Protein AF-A0A0S4QHN7-F1 (afdb_monomer)

Secondary structure (DSSP, 8-state):
-PPPPPPHHHHHHHHHHHHHHHHHHTT-EEEEEEEETTEEEEEEEEPPTT--BTTB-SPPEEEEEEEEETT--HHHHHHHHHHHHHHT-SEEEEEEES-SHHHHHHHHHHHHHHTSSSS-EEEEEHHHHHHHHH--TTS---PPP-------

pLDDT: mean 84.12, std 17.29, range [38.88, 98.5]

Mean predicted aligned error: 8.61 Å

Radius of gyration: 17.93 Å; Cα contacts (8 Å, |Δi|>4): 217; chains: 1; bounding box: 53×48×53 Å

Solvent-accessible surface area (backbone atoms only — not comparable to full-atom values): 9030 Å² total; per-residue (Å²): 133,81,77,77,84,78,50,73,67,56,52,48,51,51,50,54,51,50,55,45,56,49,29,45,76,73,59,27,40,64,42,64,61,38,79,41,95,84,49,61,34,56,34,32,29,20,43,52,84,82,69,83,44,92,97,42,94,60,63,50,55,42,36,36,33,38,81,42,54,68,88,62,54,75,67,52,59,53,49,53,53,48,37,41,46,68,58,66,33,76,29,26,34,42,33,40,43,79,72,59,72,68,32,52,53,50,49,55,53,52,46,70,59,42,75,43,96,72,63,54,48,47,81,38,44,59,67,56,56,54,48,58,74,70,56,62,90,84,61,79,80,76,68,82,75,73,83,76,81,79,82,135

Structure (mmCIF, N/CA/C/O backbone):
data_AF-A0A0S4QHN7-F1
#
_entry.id   AF-A0A0S4QHN7-F1
#
loop_
_atom_site.group_PDB
_atom_site.id
_atom_site.type_symbol
_atom_site.label_atom_id
_atom_site.label_alt_id
_atom_site.label_comp_id
_atom_site.label_asym_id
_atom_site.label_entity_id
_atom_site.label_seq_id
_atom_site.pdbx_PDB_ins_code
_atom_site.Cartn_x
_atom_site.Cartn_y
_atom_site.Cartn_z
_atom_site.occupancy
_atom_site.B_iso_or_equiv
_atom_site.auth_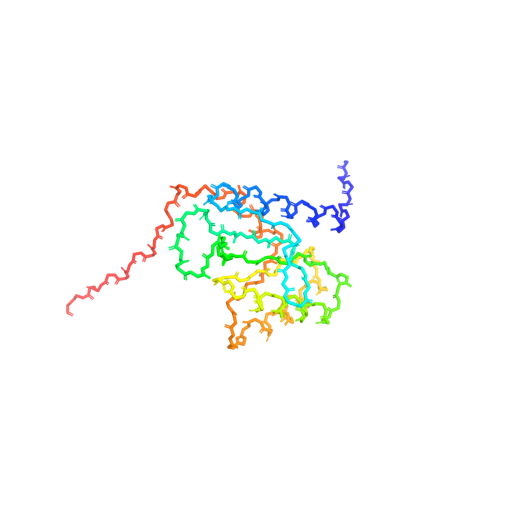seq_id
_atom_site.auth_comp_id
_atom_site.auth_asym_id
_atom_site.auth_atom_id
_atom_site.pdbx_PDB_model_num
ATOM 1 N N . MET A 1 1 ? 6.083 17.944 -28.387 1.00 38.91 1 MET A N 1
ATOM 2 C CA . MET A 1 1 ? 6.572 18.236 -27.024 1.00 38.91 1 MET A CA 1
ATOM 3 C C . MET A 1 1 ? 6.294 17.017 -26.165 1.00 38.91 1 MET A C 1
ATOM 5 O O . MET A 1 1 ? 5.158 16.810 -25.759 1.00 38.91 1 MET A O 1
ATOM 9 N N . THR A 1 2 ? 7.291 16.159 -25.986 1.00 42.94 2 THR A N 1
ATOM 10 C CA . THR A 1 2 ? 7.206 14.986 -25.107 1.00 42.94 2 THR A CA 1
ATOM 11 C C . THR A 1 2 ? 7.270 15.495 -23.668 1.00 42.94 2 THR A C 1
ATOM 13 O O . THR A 1 2 ? 8.164 16.283 -23.358 1.00 42.94 2 THR A O 1
ATOM 16 N N . ARG A 1 3 ? 6.309 15.131 -22.806 1.00 48.66 3 ARG A N 1
ATOM 17 C CA . ARG A 1 3 ? 6.439 15.404 -21.363 1.00 48.66 3 ARG A CA 1
ATOM 18 C C . ARG A 1 3 ? 7.774 14.812 -20.880 1.00 48.66 3 ARG A C 1
ATOM 20 O O . ARG A 1 3 ? 8.131 13.740 -21.372 1.00 48.66 3 ARG A O 1
ATOM 27 N N . PRO A 1 4 ? 8.504 15.479 -19.968 1.00 53.72 4 PRO A N 1
ATOM 28 C CA . PRO A 1 4 ? 9.678 14.874 -19.349 1.00 53.72 4 PRO A CA 1
ATOM 29 C C . PRO A 1 4 ? 9.290 13.518 -18.754 1.00 53.72 4 PRO A C 1
ATOM 31 O O . PRO A 1 4 ? 8.205 13.401 -18.176 1.00 53.72 4 PRO A O 1
ATOM 34 N N . GLU A 1 5 ? 10.145 12.507 -18.914 1.00 66.81 5 GLU A N 1
ATOM 35 C CA . GLU A 1 5 ? 9.974 11.245 -18.195 1.00 66.81 5 GLU A CA 1
ATOM 36 C C . GLU A 1 5 ? 9.972 11.538 -16.695 1.00 66.81 5 GLU A C 1
ATOM 38 O O . GLU A 1 5 ? 10.914 12.114 -16.153 1.00 66.81 5 GLU A O 1
ATOM 43 N N . GLU A 1 6 ? 8.881 11.174 -16.036 1.00 77.31 6 GLU A N 1
ATOM 44 C CA . GLU A 1 6 ? 8.728 11.361 -14.604 1.00 77.31 6 GLU A CA 1
ATOM 45 C C . GLU A 1 6 ? 9.670 10.423 -13.846 1.00 77.31 6 GLU A C 1
ATOM 47 O O . GLU A 1 6 ? 9.783 9.228 -14.149 1.00 77.31 6 GLU A O 1
ATOM 52 N N . THR A 1 7 ? 10.351 10.953 -12.835 1.00 84.62 7 THR A N 1
ATOM 53 C CA . THR A 1 7 ? 11.284 10.161 -12.039 1.00 84.62 7 THR A CA 1
ATOM 54 C C . THR A 1 7 ? 10.542 9.145 -11.167 1.00 84.62 7 THR A C 1
ATOM 56 O O . THR A 1 7 ? 9.397 9.334 -10.762 1.00 84.62 7 THR A O 1
ATOM 59 N N . THR A 1 8 ? 11.220 8.055 -10.798 1.00 84.31 8 THR A N 1
ATOM 60 C CA . THR A 1 8 ? 10.681 7.049 -9.866 1.00 84.31 8 THR A CA 1
ATOM 61 C C . THR A 1 8 ? 10.192 7.659 -8.547 1.00 84.31 8 THR A C 1
ATOM 63 O O . THR A 1 8 ? 9.175 7.229 -8.012 1.00 84.31 8 THR A O 1
ATOM 66 N N . SER A 1 9 ? 10.900 8.667 -8.032 1.00 85.75 9 SER A N 1
ATOM 67 C CA . SER A 1 9 ? 10.541 9.340 -6.782 1.00 85.75 9 SER A CA 1
ATOM 68 C C . SER A 1 9 ? 9.271 10.181 -6.922 1.00 85.75 9 SER A C 1
ATOM 70 O O . SER A 1 9 ? 8.434 10.177 -6.022 1.00 85.75 9 SER A O 1
ATOM 72 N N . GLU A 1 10 ? 9.095 10.868 -8.052 1.00 90.44 10 GLU A N 1
ATOM 73 C CA . GLU A 1 10 ? 7.870 11.621 -8.346 1.00 90.44 10 GLU A CA 1
ATOM 74 C C . GLU A 1 10 ? 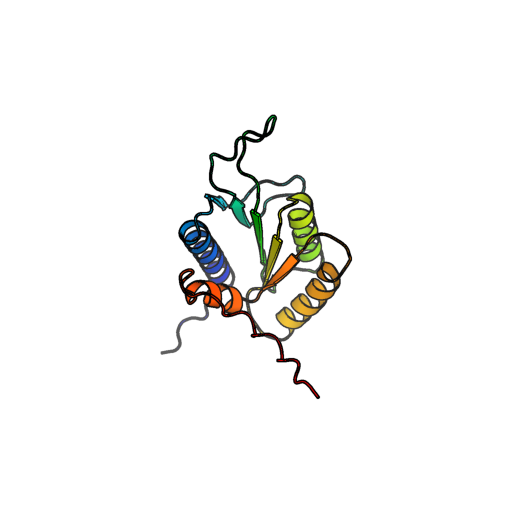6.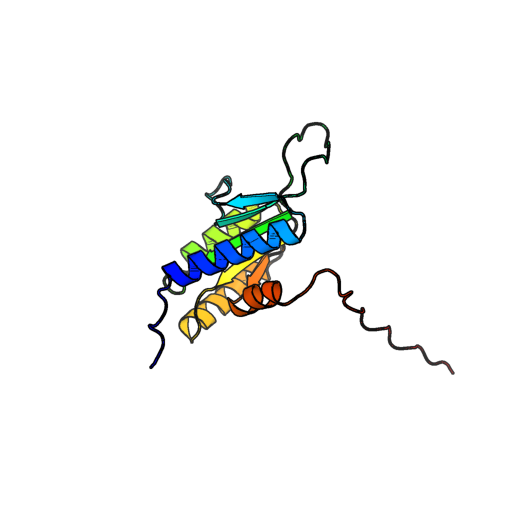666 10.686 -8.501 1.00 90.44 10 GLU A C 1
ATOM 76 O O . GLU A 1 10 ? 5.625 10.940 -7.891 1.00 90.44 10 GLU A O 1
ATOM 81 N N . ARG A 1 11 ? 6.840 9.556 -9.204 1.00 91.44 11 ARG A N 1
ATOM 82 C CA . ARG A 1 11 ? 5.817 8.502 -9.324 1.00 91.44 11 ARG A CA 1
ATOM 83 C C . ARG A 1 11 ? 5.394 7.967 -7.959 1.00 91.44 11 ARG A C 1
ATOM 85 O O . ARG A 1 11 ? 4.203 7.921 -7.665 1.00 91.44 11 ARG A O 1
ATOM 92 N N . GLY A 1 12 ? 6.361 7.621 -7.105 1.00 93.69 12 GLY A N 1
ATOM 93 C CA . GLY A 1 12 ? 6.086 7.132 -5.752 1.00 93.69 12 GLY A CA 1
ATOM 94 C C . GLY A 1 12 ? 5.323 8.152 -4.909 1.00 93.69 12 GLY A C 1
ATOM 95 O O . GLY A 1 12 ? 4.309 7.814 -4.303 1.00 93.69 12 GLY A O 1
ATOM 96 N N . ARG A 1 13 ? 5.738 9.426 -4.947 1.00 94.06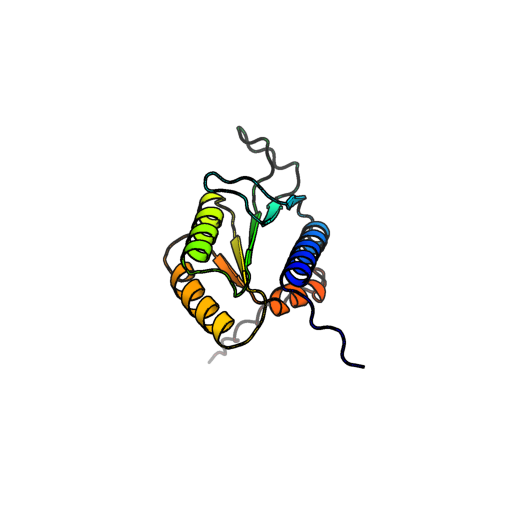 13 ARG A N 1
ATOM 97 C CA . ARG A 1 13 ? 5.032 10.504 -4.243 1.00 94.06 13 ARG A CA 1
ATOM 98 C C . ARG A 1 13 ? 3.586 10.646 -4.726 1.00 94.06 13 ARG A C 1
ATOM 100 O O . ARG A 1 13 ? 2.688 10.713 -3.891 1.00 94.06 13 ARG A O 1
ATOM 107 N N . ARG A 1 14 ? 3.350 10.646 -6.043 1.00 94.44 14 ARG A N 1
ATOM 108 C CA . ARG A 1 14 ? 1.995 10.724 -6.611 1.00 94.44 14 ARG A CA 1
ATOM 109 C C . ARG A 1 14 ? 1.125 9.549 -6.172 1.00 94.44 14 ARG A C 1
ATOM 111 O O . ARG A 1 14 ? -0.033 9.752 -5.812 1.00 94.44 14 ARG A O 1
ATOM 118 N N . VAL A 1 15 ? 1.658 8.329 -6.213 1.00 95.88 15 VAL A N 1
ATOM 119 C CA . VAL A 1 15 ? 0.921 7.130 -5.791 1.00 95.88 15 VAL A CA 1
ATOM 120 C C . VAL A 1 15 ? 0.529 7.233 -4.320 1.00 95.88 15 VAL A C 1
ATOM 122 O O . VAL A 1 15 ? -0.643 7.056 -3.999 1.00 95.88 15 VAL A O 1
ATOM 125 N N . ILE A 1 16 ? 1.466 7.602 -3.443 1.00 97.00 16 ILE A N 1
ATOM 126 C CA . ILE A 1 16 ? 1.194 7.807 -2.013 1.00 97.00 16 ILE A CA 1
ATOM 127 C C . ILE A 1 16 ? 0.107 8.871 -1.809 1.00 97.00 16 ILE A C 1
ATOM 129 O O . ILE A 1 16 ? -0.833 8.652 -1.048 1.00 97.00 16 ILE A O 1
ATOM 133 N N . GLU A 1 17 ? 0.197 10.006 -2.505 1.00 96.31 17 GLU A N 1
ATOM 134 C CA . GLU A 1 17 ? -0.809 11.074 -2.433 1.00 96.31 17 GLU A CA 1
ATOM 135 C C . GLU A 1 17 ? -2.189 10.591 -2.886 1.00 96.31 17 GLU A C 1
ATOM 137 O O . GLU A 1 17 ? -3.186 10.862 -2.218 1.00 96.31 17 GLU A O 1
ATOM 142 N N . THR A 1 18 ? -2.242 9.814 -3.968 1.00 96.06 18 THR A N 1
ATOM 143 C CA . THR A 1 18 ? -3.486 9.228 -4.480 1.00 96.06 18 THR A CA 1
ATOM 144 C C . THR A 1 18 ? -4.094 8.281 -3.448 1.00 96.06 18 THR A C 1
ATOM 146 O O . THR A 1 18 ? -5.256 8.439 -3.081 1.00 96.06 18 THR A O 1
ATOM 149 N N . LEU A 1 19 ? -3.307 7.361 -2.886 1.00 97.62 19 LEU A N 1
ATOM 150 C CA . LEU A 1 19 ? -3.768 6.461 -1.825 1.00 97.62 19 LEU A CA 1
ATOM 151 C C . LEU A 1 19 ? -4.295 7.228 -0.606 1.00 97.62 19 LEU A C 1
ATOM 153 O O . LEU A 1 19 ? -5.301 6.829 -0.020 1.00 97.62 19 LEU A O 1
ATOM 157 N N . CYS A 1 20 ? -3.663 8.346 -0.239 1.00 97.50 20 CYS A N 1
ATOM 158 C CA . CYS A 1 20 ? -4.119 9.165 0.881 1.00 97.50 20 CYS A CA 1
ATOM 159 C C . CYS A 1 20 ? -5.463 9.843 0.596 1.00 97.50 20 CYS A C 1
ATOM 161 O O . CYS A 1 20 ? -6.385 9.752 1.405 1.00 97.50 20 CYS A O 1
ATOM 163 N N . VAL A 1 21 ? -5.597 10.494 -0.562 1.00 95.75 21 VAL A N 1
ATOM 164 C CA . VAL A 1 21 ? -6.848 11.155 -0.965 1.00 95.75 21 VAL A CA 1
ATOM 165 C C . VAL A 1 21 ? -7.992 10.145 -1.036 1.00 95.75 21 VAL A C 1
ATOM 167 O O . VAL A 1 21 ? -9.096 10.421 -0.567 1.00 95.75 21 VAL A O 1
ATOM 170 N N . HIS A 1 22 ? -7.730 8.957 -1.580 1.00 94.81 22 HIS A N 1
ATOM 171 C CA . HIS A 1 22 ? -8.741 7.914 -1.713 1.00 94.81 22 HIS A CA 1
ATOM 172 C C . HIS A 1 22 ? -9.150 7.293 -0.384 1.00 94.81 22 HIS A C 1
ATOM 174 O O . HIS A 1 22 ? -10.347 7.126 -0.161 1.00 94.81 22 HIS A O 1
ATOM 180 N N . GLY A 1 23 ? -8.200 7.023 0.515 1.00 95.19 23 GLY A N 1
ATOM 181 C CA . GLY A 1 23 ? -8.517 6.531 1.856 1.00 95.19 23 GLY A CA 1
ATOM 182 C C . GLY A 1 23 ? -9.489 7.462 2.581 1.00 95.19 23 GLY A C 1
ATOM 183 O O . GLY A 1 23 ? -10.539 7.015 3.040 1.00 95.19 23 GLY A O 1
ATOM 184 N N . VAL A 1 24 ? -9.210 8.771 2.566 1.00 94.88 24 VAL A N 1
ATOM 185 C CA . VAL A 1 24 ? -10.093 9.783 3.172 1.00 94.88 24 VAL A CA 1
ATOM 186 C C . VAL A 1 24 ? -11.466 9.820 2.495 1.00 94.88 24 VAL A C 1
ATOM 188 O O . VAL A 1 24 ? -12.485 9.840 3.181 1.00 94.88 24 VAL A O 1
ATOM 191 N N . ARG A 1 25 ? -11.529 9.789 1.155 1.00 92.38 25 ARG A N 1
ATOM 192 C CA . ARG A 1 25 ? -12.807 9.776 0.409 1.00 92.38 25 ARG A CA 1
ATOM 193 C C . ARG A 1 25 ? -13.675 8.558 0.729 1.00 92.38 25 ARG A C 1
ATOM 195 O O . ARG A 1 25 ? -14.895 8.658 0.662 1.00 92.38 25 ARG A O 1
ATOM 202 N N . LEU A 1 26 ? -13.054 7.430 1.062 1.00 91.44 26 LEU A N 1
ATOM 203 C CA . LEU A 1 26 ? -13.733 6.198 1.466 1.00 91.44 26 LEU A CA 1
ATOM 204 C C . LEU A 1 26 ? -14.092 6.170 2.962 1.00 91.44 26 LEU A C 1
ATOM 206 O O . LEU A 1 26 ? -14.663 5.189 3.430 1.00 91.44 26 LEU A O 1
ATOM 210 N N . GLY A 1 27 ? -13.786 7.236 3.708 1.00 92.25 27 GLY A N 1
ATOM 211 C CA . GLY A 1 27 ? -14.093 7.358 5.132 1.00 92.25 27 GLY A CA 1
ATOM 212 C C . GLY A 1 27 ? -13.053 6.731 6.060 1.00 92.25 27 GLY A C 1
ATOM 213 O O . GLY A 1 27 ? -13.304 6.645 7.257 1.00 92.25 27 GLY A O 1
ATOM 214 N N . PHE A 1 28 ? -11.895 6.303 5.551 1.00 94.56 28 PHE A N 1
ATOM 215 C CA . PHE A 1 28 ? -10.797 5.847 6.400 1.00 94.56 28 PHE A CA 1
ATOM 216 C C . PHE A 1 28 ? -10.026 7.027 6.991 1.00 94.56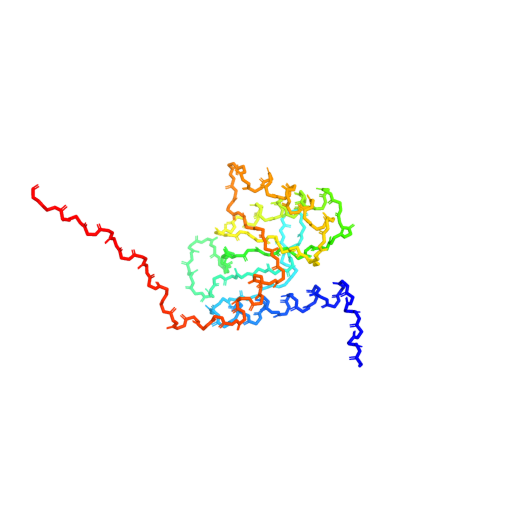 28 PHE A C 1
ATOM 218 O O . PHE A 1 28 ? -9.852 8.073 6.361 1.00 94.56 28 PHE A O 1
ATOM 225 N N . GLU A 1 29 ? -9.467 6.809 8.175 1.00 95.12 29 GLU A N 1
ATOM 226 C CA . GLU A 1 29 ? -8.338 7.604 8.638 1.00 95.12 29 GLU A CA 1
ATOM 227 C C . GLU A 1 29 ? -7.076 7.151 7.907 1.00 95.12 29 GLU A C 1
ATOM 229 O O . GLU A 1 29 ? -6.870 5.961 7.682 1.00 95.12 29 GLU A O 1
ATOM 234 N N . VAL A 1 30 ? -6.219 8.087 7.510 1.00 97.12 30 VAL A N 1
ATOM 235 C CA . VAL A 1 30 ? -5.019 7.766 6.732 1.00 97.12 30 VAL A CA 1
ATOM 236 C C . VAL A 1 30 ? -3.777 8.134 7.522 1.00 97.12 30 VAL A C 1
ATOM 238 O O . VAL A 1 30 ? -3.608 9.283 7.927 1.00 97.12 30 VAL A O 1
ATOM 241 N N . ALA A 1 31 ? -2.877 7.168 7.677 1.00 97.25 31 ALA A N 1
ATOM 242 C CA . ALA A 1 31 ? -1.559 7.367 8.256 1.00 97.25 31 ALA A CA 1
ATOM 243 C C . ALA A 1 31 ? -0.466 7.093 7.218 1.00 97.25 31 ALA A C 1
ATOM 245 O O . ALA A 1 31 ? -0.567 6.158 6.426 1.00 97.25 31 ALA A O 1
ATOM 246 N N . ARG A 1 32 ? 0.591 7.906 7.239 1.00 97.81 32 ARG A N 1
ATOM 247 C CA . ARG A 1 32 ? 1.799 7.728 6.422 1.00 97.81 32 ARG A CA 1
ATOM 248 C C . ARG A 1 32 ? 2.964 7.327 7.306 1.00 97.81 32 ARG A C 1
ATOM 250 O O . ARG A 1 32 ? 2.985 7.709 8.475 1.00 97.81 32 ARG A O 1
ATOM 257 N N . GLU A 1 33 ? 3.928 6.608 6.736 1.00 96.75 33 GLU A N 1
ATOM 258 C CA . GLU A 1 33 ? 5.090 6.091 7.473 1.00 96.75 33 GLU A CA 1
ATOM 259 C C . GLU A 1 33 ? 4.676 5.358 8.764 1.00 96.75 33 GLU A C 1
ATOM 261 O O . GLU A 1 33 ? 5.265 5.540 9.835 1.00 96.75 33 GLU A O 1
ATOM 266 N N . TYR A 1 34 ? 3.607 4.563 8.674 1.00 96.31 34 TYR A N 1
ATOM 267 C CA . TYR A 1 34 ? 2.972 3.951 9.833 1.00 96.31 34 TYR A CA 1
ATOM 268 C C . TYR A 1 34 ? 3.911 2.911 10.457 1.00 96.31 34 TYR A C 1
ATOM 270 O O . TYR A 1 34 ? 4.360 2.004 9.751 1.00 96.31 34 TYR A O 1
ATOM 278 N N . PRO A 1 35 ? 4.220 3.007 11.761 1.00 94.81 35 PRO A N 1
ATOM 279 C CA . PRO A 1 35 ? 5.186 2.120 12.388 1.00 94.81 35 PRO A CA 1
ATOM 280 C C . PRO A 1 35 ? 4.630 0.701 12.543 1.00 94.81 35 PRO A C 1
ATOM 282 O O . PRO A 1 35 ? 3.527 0.498 13.048 1.00 94.81 35 PRO A O 1
ATOM 285 N N . VAL A 1 36 ? 5.447 -0.284 12.182 1.00 93.44 36 VAL A N 1
ATOM 286 C CA . VAL A 1 36 ? 5.238 -1.711 12.463 1.00 93.44 36 VAL A CA 1
ATOM 287 C C . VAL A 1 36 ? 6.490 -2.276 13.130 1.00 93.44 36 VAL A C 1
ATOM 289 O O . VAL A 1 36 ? 7.540 -1.634 13.138 1.00 93.44 36 VAL A O 1
ATOM 292 N N . GLN A 1 37 ? 6.410 -3.472 13.713 1.00 86.00 37 GLN A N 1
ATOM 293 C CA . GLN A 1 37 ? 7.542 -4.050 14.445 1.00 86.00 37 GLN A CA 1
ATOM 294 C C . GLN A 1 37 ? 8.808 -4.180 13.573 1.00 86.00 37 GLN A C 1
ATOM 296 O O . GLN A 1 37 ? 9.911 -3.927 14.057 1.00 86.00 37 GLN A O 1
ATOM 301 N N . GLY A 1 38 ? 8.646 -4.528 12.291 1.00 80.69 38 GLY A N 1
ATOM 302 C CA . GLY A 1 38 ? 9.737 -4.669 11.322 1.00 80.69 38 GLY A CA 1
ATOM 303 C C . GLY A 1 38 ? 10.211 -3.380 10.635 1.00 80.69 38 GLY A C 1
ATOM 304 O O . GLY A 1 38 ? 11.247 -3.407 9.967 1.00 80.69 38 GLY A O 1
ATOM 305 N N . GLY A 1 39 ? 9.511 -2.248 10.790 1.00 91.44 39 GLY A N 1
ATOM 306 C CA . GLY A 1 39 ? 9.808 -1.039 10.019 1.00 91.44 39 GLY A CA 1
ATOM 307 C C . GLY A 1 39 ? 8.675 -0.016 9.978 1.00 91.44 39 GLY A C 1
ATOM 308 O O . GLY A 1 39 ? 8.063 0.310 10.995 1.00 91.44 39 GLY A O 1
ATOM 309 N N . ARG A 1 40 ? 8.427 0.544 8.794 1.00 95.38 40 ARG A N 1
ATOM 310 C CA . ARG A 1 40 ? 7.329 1.479 8.537 1.00 95.38 40 ARG A CA 1
ATOM 311 C C . ARG A 1 40 ? 6.690 1.136 7.204 1.00 95.38 40 ARG A C 1
ATOM 313 O O . ARG A 1 40 ? 7.424 0.815 6.281 1.00 95.38 40 ARG A O 1
ATOM 320 N N . LEU A 1 41 ? 5.370 1.250 7.138 1.00 97.00 41 LEU A N 1
ATOM 321 C CA . LEU A 1 41 ? 4.603 1.153 5.900 1.00 97.00 41 LEU A CA 1
ATOM 322 C C . LEU A 1 41 ? 4.402 2.542 5.303 1.00 97.00 41 LEU A C 1
ATOM 324 O O . LEU A 1 41 ? 4.135 3.495 6.044 1.00 97.00 41 LEU A O 1
ATOM 328 N N . ASP A 1 42 ? 4.453 2.656 3.981 1.00 97.50 42 ASP A N 1
ATOM 329 C CA . ASP A 1 42 ? 4.257 3.937 3.299 1.00 97.50 42 ASP A CA 1
ATOM 330 C C . ASP A 1 42 ? 2.904 4.584 3.625 1.00 97.50 42 ASP A C 1
ATOM 332 O O . ASP A 1 42 ? 2.846 5.776 3.957 1.00 97.50 42 ASP A O 1
ATOM 336 N N . VAL A 1 43 ? 1.818 3.803 3.552 1.00 98.50 43 VAL A N 1
ATOM 337 C CA . VAL A 1 43 ? 0.448 4.254 3.842 1.00 98.50 43 VAL A CA 1
ATOM 338 C C . VAL A 1 43 ? -0.340 3.157 4.556 1.00 98.50 43 VAL A C 1
ATOM 340 O O . VAL A 1 43 ? -0.265 1.985 4.198 1.00 98.50 43 VAL A O 1
ATOM 343 N N . VAL A 1 44 ? -1.159 3.542 5.533 1.00 98.44 44 VAL A N 1
ATOM 344 C CA . VAL A 1 44 ? -2.159 2.676 6.166 1.00 98.44 44 VAL A CA 1
ATOM 345 C C . VAL A 1 44 ? -3.505 3.390 6.191 1.00 98.44 44 VAL A C 1
ATOM 347 O O . VAL A 1 44 ? -3.601 4.546 6.604 1.00 98.44 44 VAL A O 1
ATOM 350 N N . TRP A 1 45 ? -4.549 2.688 5.758 1.00 97.81 45 TRP A N 1
ATOM 351 C CA . TRP A 1 45 ? -5.941 3.070 5.967 1.00 97.81 45 TRP A CA 1
ATOM 352 C C . TRP A 1 45 ? -6.438 2.426 7.258 1.00 97.81 45 TRP A C 1
ATOM 354 O O . TRP A 1 45 ? -6.438 1.202 7.403 1.00 97.81 45 TRP A O 1
ATOM 364 N N . LEU A 1 46 ? -6.842 3.265 8.197 1.00 95.38 46 LEU A N 1
ATOM 365 C CA . LEU A 1 46 ? -7.316 2.923 9.525 1.00 95.38 46 LEU A CA 1
ATOM 366 C C . LEU A 1 46 ? -8.841 3.058 9.570 1.00 95.38 46 LEU A C 1
ATOM 368 O O . LEU A 1 46 ? -9.422 3.949 8.944 1.00 95.38 46 LEU A O 1
ATOM 372 N N . THR A 1 47 ? -9.501 2.190 10.331 1.00 92.31 47 THR A N 1
ATOM 373 C CA . THR A 1 47 ? -10.928 2.340 10.634 1.00 92.31 47 THR A CA 1
ATOM 374 C C . THR A 1 47 ? -11.189 3.707 11.277 1.00 92.31 47 THR A C 1
ATOM 376 O O . THR A 1 47 ? -10.365 4.125 12.090 1.00 92.31 47 THR A O 1
ATOM 379 N N . PRO A 1 48 ? -12.322 4.373 11.004 1.00 84.94 48 PRO A N 1
ATOM 380 C CA . PRO A 1 48 ? -12.659 5.614 11.693 1.00 84.94 48 PRO A CA 1
ATOM 381 C C . PRO A 1 48 ? -12.626 5.456 13.222 1.00 84.94 48 PRO A C 1
ATOM 383 O O . PRO A 1 48 ? -13.039 4.419 13.758 1.00 84.94 48 PRO A O 1
ATOM 386 N N . GLN A 1 49 ? -12.172 6.492 13.929 1.00 71.44 49 GLN A N 1
ATOM 387 C CA . GLN A 1 49 ? -12.282 6.609 15.382 1.00 71.44 49 GLN A CA 1
ATOM 388 C C . GLN A 1 49 ? -13.735 6.413 15.845 1.00 71.44 49 GLN A C 1
ATOM 390 O O . GLN A 1 49 ? -14.681 6.888 15.218 1.00 71.44 49 GLN A O 1
ATOM 395 N N . GLY A 1 50 ? -13.913 5.717 16.973 1.00 64.44 50 GLY A N 1
ATOM 396 C CA . GLY A 1 50 ? -15.227 5.479 17.590 1.00 64.44 50 GLY A CA 1
ATOM 397 C C . GLY A 1 50 ? -15.620 4.007 17.732 1.00 64.44 50 GLY A C 1
ATOM 398 O O . GLY A 1 50 ? -16.570 3.698 18.449 1.00 64.44 50 GLY A O 1
ATOM 399 N N . LEU A 1 51 ? -14.861 3.083 17.134 1.00 62.66 51 LEU A N 1
ATOM 400 C CA . LEU A 1 51 ? -14.910 1.662 17.487 1.00 62.66 51 LEU A CA 1
ATOM 401 C C . LEU A 1 51 ? -14.255 1.463 18.861 1.00 62.66 51 LEU A C 1
ATOM 403 O O . LEU A 1 51 ? -13.057 1.222 18.970 1.00 62.66 51 LEU A O 1
ATOM 407 N N . ALA A 1 52 ? -15.045 1.605 19.924 1.00 67.38 52 ALA A N 1
ATOM 408 C CA . ALA A 1 52 ? -14.596 1.340 21.285 1.00 67.38 52 ALA A CA 1
ATOM 409 C C . ALA A 1 52 ? -14.457 -0.175 21.498 1.00 67.38 52 ALA A C 1
ATOM 411 O O . ALA A 1 52 ? -15.420 -0.862 21.839 1.00 67.38 52 ALA A O 1
ATOM 412 N N . ILE A 1 53 ? -13.252 -0.699 21.280 1.00 77.06 53 ILE A N 1
ATOM 413 C CA . ILE A 1 53 ? -12.909 -2.078 21.622 1.00 77.06 53 ILE A CA 1
ATOM 414 C C . ILE A 1 53 ? -12.295 -2.064 23.028 1.00 77.06 53 ILE A C 1
ATOM 416 O O . ILE A 1 53 ? -11.289 -1.385 23.243 1.00 77.06 53 ILE A O 1
ATOM 420 N N . PRO A 1 54 ? -12.860 -2.792 24.010 1.00 84.69 54 PRO A N 1
ATOM 421 C CA . PRO A 1 54 ? -12.270 -2.874 25.341 1.00 84.69 54 PRO A CA 1
ATOM 422 C C . PRO A 1 54 ? -10.804 -3.324 25.283 1.00 84.69 54 PRO A C 1
ATOM 424 O O . PRO A 1 54 ? -10.494 -4.381 24.737 1.00 84.69 54 PRO A O 1
ATOM 427 N N . GLY A 1 55 ? -9.901 -2.515 25.842 1.00 83.81 55 GLY A N 1
ATOM 428 C CA . GLY A 1 55 ? -8.457 -2.777 25.821 1.00 83.81 55 GLY A CA 1
ATOM 429 C C . GLY A 1 55 ? -7.742 -2.385 24.521 1.00 83.81 55 GLY A C 1
ATOM 430 O O . GLY A 1 55 ? -6.539 -2.617 24.412 1.00 83.81 55 GLY A O 1
ATOM 431 N N . PHE A 1 56 ? -8.438 -1.777 23.555 1.00 78.00 56 PHE A N 1
ATOM 432 C CA . PHE A 1 56 ? -7.845 -1.293 22.311 1.00 78.00 56 PHE A CA 1
ATOM 433 C C . PHE A 1 56 ? -8.431 0.066 21.907 1.00 78.00 56 PHE A C 1
ATOM 435 O O . PHE A 1 56 ? -9.473 0.169 21.269 1.00 78.00 56 PHE A O 1
ATOM 442 N N . GLU A 1 57 ? -7.732 1.129 22.297 1.00 76.62 57 GLU A N 1
ATOM 443 C CA . GLU A 1 57 ? -8.192 2.522 22.162 1.00 76.62 57 GLU A CA 1
ATOM 444 C C . GLU A 1 57 ? -7.702 3.206 20.876 1.00 76.62 57 GLU A C 1
ATOM 446 O O . GLU A 1 57 ? -7.846 4.415 20.706 1.00 76.62 57 GLU A O 1
ATOM 451 N N . ARG A 1 58 ? -7.072 2.449 19.973 1.00 80.62 58 ARG A N 1
ATOM 452 C CA . ARG A 1 58 ? -6.503 2.969 18.726 1.00 80.62 58 ARG A CA 1
ATOM 453 C C . ARG A 1 58 ? -7.359 2.543 17.531 1.00 80.62 58 ARG A C 1
ATOM 455 O O . ARG A 1 58 ? -7.956 1.470 17.576 1.00 80.62 58 ARG A O 1
ATOM 462 N N . PRO A 1 59 ? -7.386 3.330 16.445 1.00 88.12 59 PRO A N 1
ATOM 463 C CA . PRO A 1 59 ? -7.924 2.879 15.166 1.00 88.12 59 PRO A CA 1
ATOM 464 C C . PRO A 1 59 ? -7.280 1.561 14.715 1.00 88.12 59 PRO A C 1
ATOM 466 O O . PRO A 1 59 ? -6.063 1.393 14.823 1.00 88.12 59 PRO A O 1
ATOM 469 N N . LEU A 1 60 ? -8.085 0.627 14.205 1.00 91.25 60 LEU A N 1
ATOM 470 C CA . LEU A 1 60 ? -7.581 -0.631 13.660 1.00 91.25 60 LEU A CA 1
ATOM 471 C C . LEU A 1 60 ? -7.084 -0.428 12.223 1.00 91.25 60 LEU A C 1
ATOM 473 O O . LEU A 1 60 ? -7.757 0.239 11.436 1.00 91.25 60 LEU A O 1
ATOM 477 N N . PRO A 1 61 ? -5.955 -1.037 11.829 1.00 94.38 61 PRO A N 1
ATOM 478 C CA . PRO A 1 61 ? -5.545 -1.051 10.434 1.00 94.38 61 PRO A CA 1
ATOM 479 C C . PRO A 1 61 ? -6.495 -1.902 9.587 1.00 94.38 61 PRO A C 1
ATOM 481 O O . PRO A 1 61 ? -6.681 -3.095 9.826 1.00 94.38 61 PRO A O 1
ATOM 484 N N . ALA A 1 62 ? -7.084 -1.284 8.566 1.00 95.88 62 ALA A N 1
ATOM 485 C CA . ALA A 1 62 ? -7.937 -1.952 7.591 1.00 95.88 62 ALA A CA 1
ATOM 486 C C . ALA A 1 62 ? -7.130 -2.396 6.366 1.00 95.88 62 ALA A C 1
ATOM 488 O O . ALA A 1 62 ? -7.222 -3.560 5.965 1.00 95.88 62 ALA A O 1
ATOM 489 N N . VAL A 1 63 ? -6.318 -1.489 5.806 1.00 98.31 63 VAL A N 1
ATOM 490 C CA . VAL A 1 63 ? -5.478 -1.754 4.628 1.00 98.31 63 VAL A CA 1
ATOM 491 C C . VAL A 1 63 ? -4.080 -1.167 4.812 1.00 98.31 63 VAL A C 1
ATOM 493 O O . VAL A 1 63 ? -3.955 0.002 5.168 1.00 98.31 63 VAL A O 1
ATOM 496 N N . GLY A 1 64 ? -3.033 -1.952 4.560 1.00 98.25 64 GLY A N 1
ATOM 497 C CA . GLY A 1 64 ? -1.643 -1.477 4.511 1.00 98.25 64 GLY A CA 1
ATOM 498 C C . GLY A 1 64 ? -1.102 -1.438 3.084 1.00 98.25 64 GLY A C 1
ATOM 499 O O . GLY A 1 64 ? -1.405 -2.332 2.295 1.00 98.25 64 GLY A O 1
ATOM 500 N N . PHE A 1 65 ? -0.285 -0.436 2.762 1.00 98.50 65 PHE A N 1
ATOM 501 C CA . PHE A 1 65 ? 0.314 -0.247 1.441 1.00 98.50 65 PHE A CA 1
ATOM 502 C C . PHE A 1 65 ? 1.826 -0.039 1.538 1.00 98.50 65 PHE A C 1
ATOM 504 O O . PHE A 1 65 ? 2.283 0.764 2.351 1.00 98.50 65 PHE A O 1
ATOM 511 N N . GLU A 1 66 ? 2.563 -0.697 0.645 1.00 97.56 66 GLU A N 1
ATOM 512 C CA . GLU A 1 66 ? 3.983 -0.439 0.366 1.00 97.56 66 GLU A CA 1
ATOM 513 C C . GLU A 1 66 ? 4.141 -0.083 -1.116 1.00 97.56 66 GLU A C 1
ATOM 515 O O . GLU A 1 66 ? 3.591 -0.767 -1.986 1.00 97.56 66 GLU A O 1
ATOM 520 N N . VAL A 1 67 ? 4.860 0.997 -1.418 1.00 95.62 67 VAL A N 1
ATOM 521 C CA . VAL A 1 67 ? 5.046 1.531 -2.770 1.00 95.62 67 VAL A CA 1
ATOM 522 C C . VAL A 1 67 ? 6.488 1.314 -3.211 1.00 95.62 67 VAL A C 1
ATOM 524 O O . VAL A 1 67 ? 7.418 2.030 -2.845 1.00 95.62 67 VAL A O 1
ATOM 527 N N . GLU A 1 68 ? 6.670 0.339 -4.091 1.00 91.19 68 GLU A N 1
ATOM 528 C CA . GLU A 1 68 ? 7.979 -0.179 -4.445 1.00 91.19 68 GLU A CA 1
ATOM 529 C C . GLU A 1 68 ? 8.389 0.138 -5.876 1.00 91.19 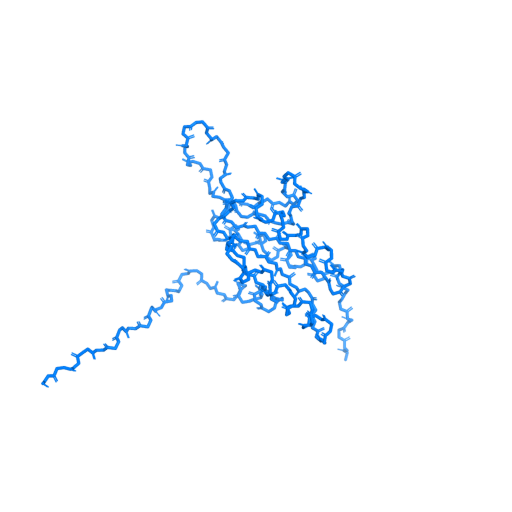68 GLU A C 1
ATOM 531 O O . GLU A 1 68 ? 7.611 0.073 -6.826 1.00 91.19 68 GLU A O 1
ATOM 536 N N . SER A 1 69 ? 9.675 0.442 -6.048 1.00 80.62 69 SER A N 1
ATOM 537 C CA . SER A 1 69 ? 10.243 0.745 -7.360 1.00 80.62 69 SER A CA 1
ATOM 538 C C . SER A 1 69 ? 11.060 -0.403 -7.935 1.00 80.62 69 SER A C 1
ATOM 540 O O . SER A 1 69 ? 11.689 -1.180 -7.221 1.00 80.62 69 SER A O 1
ATOM 542 N N . SER A 1 70 ? 11.161 -0.448 -9.264 1.00 64.56 70 SER A N 1
ATOM 543 C CA . SER A 1 70 ? 11.922 -1.457 -10.017 1.00 64.56 70 SER A CA 1
ATOM 544 C C . SER A 1 70 ? 13.422 -1.553 -9.690 1.00 64.56 70 SER A C 1
ATOM 546 O O . SER A 1 70 ? 14.088 -2.495 -10.121 1.00 64.56 70 SER A O 1
ATOM 548 N N . ARG A 1 71 ? 13.980 -0.602 -8.926 1.00 63.38 71 ARG A N 1
ATOM 549 C CA . ARG A 1 71 ? 15.379 -0.624 -8.460 1.00 63.38 71 ARG A CA 1
ATOM 550 C C . ARG A 1 71 ? 15.586 -1.506 -7.226 1.00 63.38 71 ARG A C 1
ATOM 552 O O . ARG A 1 71 ? 16.725 -1.722 -6.812 1.00 63.38 71 ARG A O 1
ATOM 559 N N . ARG A 1 72 ? 14.508 -2.005 -6.623 1.00 66.25 72 ARG A N 1
ATOM 560 C CA . ARG A 1 72 ? 14.549 -2.762 -5.375 1.00 66.25 72 ARG A CA 1
ATOM 561 C C . ARG A 1 72 ? 14.746 -4.254 -5.617 1.00 66.25 72 ARG A C 1
ATOM 563 O O . ARG A 1 72 ? 14.195 -4.869 -6.523 1.00 66.25 72 ARG A O 1
ATOM 570 N N . THR A 1 73 ? 15.609 -4.841 -4.795 1.00 75.56 73 THR A N 1
ATOM 571 C CA . THR A 1 73 ? 15.937 -6.273 -4.828 1.00 75.56 73 THR A CA 1
ATOM 572 C C . THR A 1 73 ? 14.849 -7.130 -4.175 1.00 75.56 73 THR A C 1
ATOM 574 O O . THR A 1 73 ? 14.088 -6.649 -3.341 1.00 75.56 73 THR A O 1
ATOM 577 N N . ARG A 1 74 ? 14.864 -8.447 -4.441 1.00 85.56 74 ARG A N 1
ATOM 578 C CA . ARG A 1 74 ? 14.011 -9.453 -3.768 1.00 85.56 74 ARG A CA 1
ATOM 579 C C . ARG A 1 74 ? 14.027 -9.373 -2.234 1.00 85.56 74 ARG A C 1
ATOM 581 O O . ARG A 1 74 ? 13.092 -9.844 -1.600 1.00 85.56 74 ARG A O 1
ATOM 588 N N . LYS A 1 75 ? 15.100 -8.839 -1.636 1.00 86.62 75 LYS A N 1
ATOM 589 C CA . LYS A 1 75 ? 15.206 -8.639 -0.184 1.00 86.62 75 LYS A CA 1
ATOM 590 C C . LYS A 1 75 ? 14.196 -7.603 0.311 1.00 86.62 75 LYS A C 1
ATOM 592 O O . LYS A 1 75 ? 13.615 -7.826 1.362 1.00 86.62 75 LYS A O 1
ATOM 597 N N . HIS A 1 76 ? 14.003 -6.519 -0.437 1.00 89.81 76 HIS A N 1
ATOM 598 C CA . HIS A 1 76 ? 13.075 -5.454 -0.062 1.00 89.81 76 HIS A CA 1
ATOM 599 C C . HIS A 1 76 ? 11.638 -5.958 -0.112 1.00 89.81 76 HIS A C 1
ATOM 601 O O . HIS A 1 76 ? 11.015 -6.005 0.930 1.00 89.81 76 HIS A O 1
ATOM 607 N N . ILE A 1 77 ? 11.230 -6.568 -1.231 1.00 92.81 77 ILE A N 1
ATOM 608 C CA . ILE A 1 77 ? 9.897 -7.180 -1.375 1.00 92.81 77 ILE A CA 1
ATOM 609 C C . ILE A 1 77 ? 9.564 -8.164 -0.243 1.00 92.81 77 ILE A C 1
ATOM 611 O O . ILE A 1 77 ? 8.433 -8.230 0.228 1.00 92.81 77 ILE A O 1
ATOM 615 N N . LYS A 1 78 ? 10.541 -8.963 0.206 1.00 93.31 78 LYS A N 1
ATOM 616 C CA . LYS A 1 78 ? 10.340 -9.847 1.364 1.00 93.31 78 LYS A CA 1
ATOM 617 C C . LYS A 1 78 ? 10.155 -9.068 2.669 1.00 93.31 78 LYS A C 1
ATOM 619 O O . LYS A 1 78 ? 9.393 -9.521 3.510 1.00 93.31 78 LYS A O 1
ATOM 624 N N . GLY A 1 79 ? 10.872 -7.962 2.852 1.00 94.00 79 GLY A N 1
ATOM 625 C CA . GLY A 1 79 ? 10.686 -7.049 3.979 1.00 94.00 79 GLY A CA 1
ATOM 626 C C . GLY A 1 79 ? 9.294 -6.425 3.970 1.00 94.00 79 GLY A C 1
ATOM 627 O O . GLY A 1 79 ? 8.600 -6.521 4.971 1.00 94.00 79 GLY A O 1
ATOM 628 N N . ASP A 1 80 ? 8.852 -5.917 2.823 1.00 94.44 80 ASP A N 1
ATOM 629 C CA . ASP A 1 80 ? 7.532 -5.297 2.643 1.00 94.44 80 ASP A CA 1
ATOM 630 C C . ASP A 1 80 ? 6.413 -6.303 2.942 1.00 94.44 80 ASP A C 1
ATOM 632 O O . ASP A 1 80 ? 5.470 -6.023 3.678 1.00 94.44 80 ASP A O 1
ATOM 636 N N . TYR A 1 81 ? 6.566 -7.539 2.453 1.00 95.06 81 TYR A N 1
ATOM 637 C CA . TYR A 1 81 ? 5.670 -8.643 2.793 1.00 95.06 81 TYR A CA 1
ATOM 638 C C . TYR A 1 81 ? 5.599 -8.891 4.309 1.00 95.06 81 TYR A C 1
ATOM 640 O O . TYR A 1 81 ? 4.509 -9.080 4.844 1.00 95.06 81 TYR A O 1
ATOM 648 N N . LEU A 1 82 ? 6.742 -8.907 5.004 1.00 95.25 82 LEU A N 1
ATOM 649 C CA . LEU A 1 82 ? 6.782 -9.116 6.455 1.00 95.25 82 LEU A CA 1
ATOM 650 C C . LEU A 1 82 ? 6.168 -7.932 7.212 1.00 95.25 82 LEU A C 1
ATOM 652 O O . LEU A 1 82 ? 5.385 -8.161 8.123 1.00 95.25 82 LEU A O 1
ATOM 656 N N . ASN A 1 83 ? 6.434 -6.693 6.793 1.00 95.50 83 ASN A N 1
ATOM 657 C CA . ASN A 1 83 ? 5.815 -5.498 7.371 1.00 95.50 83 ASN A CA 1
ATOM 658 C C . ASN A 1 83 ? 4.283 -5.543 7.251 1.00 95.50 83 ASN A C 1
ATOM 660 O O . ASN A 1 83 ? 3.571 -5.249 8.211 1.00 95.50 83 ASN A O 1
ATOM 664 N N . LEU A 1 84 ? 3.769 -5.938 6.081 1.00 96.25 84 LEU A N 1
ATOM 665 C CA . LEU A 1 84 ? 2.332 -6.091 5.839 1.00 96.25 84 LEU A CA 1
ATOM 666 C C . LEU A 1 84 ? 1.729 -7.258 6.633 1.00 96.25 84 LEU A C 1
ATOM 668 O O . LEU A 1 84 ? 0.593 -7.155 7.095 1.00 96.25 84 LEU A O 1
ATOM 672 N N . ALA A 1 85 ? 2.475 -8.351 6.816 1.00 94.44 85 ALA A N 1
ATOM 673 C CA . ALA A 1 85 ? 2.064 -9.457 7.676 1.00 94.44 85 ALA A CA 1
ATOM 674 C C . ALA A 1 85 ? 1.973 -9.019 9.148 1.00 94.44 85 ALA A C 1
ATOM 676 O O . ALA A 1 85 ? 0.966 -9.285 9.802 1.00 94.44 85 ALA A O 1
ATOM 677 N N . ASP A 1 86 ? 2.983 -8.297 9.638 1.00 94.44 86 ASP A N 1
ATOM 678 C CA . ASP A 1 86 ? 3.062 -7.794 11.012 1.00 94.44 86 ASP A CA 1
ATOM 679 C C . ASP A 1 86 ? 1.951 -6.784 11.321 1.00 94.44 86 ASP A C 1
ATOM 681 O O . ASP A 1 86 ? 1.423 -6.773 12.434 1.00 94.44 86 ASP A O 1
ATOM 685 N N . LEU A 1 87 ? 1.539 -5.972 10.336 1.00 94.88 87 LEU A N 1
ATOM 686 C CA . LEU A 1 87 ? 0.410 -5.047 10.488 1.00 94.88 87 LEU A CA 1
ATOM 687 C C . LEU A 1 87 ? -0.882 -5.770 10.897 1.00 94.88 87 LEU A C 1
ATOM 689 O O . LEU A 1 87 ? -1.717 -5.178 11.579 1.00 94.88 87 LEU A O 1
ATOM 693 N N . SER A 1 88 ? -1.053 -7.033 10.484 1.00 91.50 88 SER A N 1
ATOM 694 C CA . SER A 1 88 ? -2.252 -7.840 10.754 1.00 91.50 88 SER A CA 1
ATOM 695 C C . SER A 1 88 ? -3.560 -7.159 10.316 1.00 91.50 88 SER A C 1
ATOM 697 O O . SER A 1 88 ? -4.603 -7.314 10.951 1.00 91.50 88 SER A O 1
ATOM 699 N N . ALA A 1 89 ? -3.505 -6.389 9.225 1.00 94.56 89 ALA A N 1
ATOM 700 C CA . ALA A 1 89 ? -4.679 -5.756 8.634 1.00 94.56 89 ALA A CA 1
ATOM 701 C C . ALA A 1 89 ? -5.558 -6.768 7.885 1.00 94.56 89 ALA A C 1
ATOM 703 O O . ALA A 1 89 ? -5.144 -7.887 7.575 1.00 94.56 89 ALA A O 1
ATOM 704 N N . SER A 1 90 ? -6.769 -6.343 7.519 1.00 94.88 90 SER A N 1
ATOM 705 C CA . SER A 1 90 ? -7.661 -7.161 6.683 1.00 94.88 90 SER A CA 1
ATOM 706 C C . SER A 1 90 ? -7.108 -7.379 5.268 1.00 94.88 90 SER A C 1
ATOM 708 O O . SER A 1 90 ? -7.416 -8.394 4.637 1.00 94.88 90 SER A O 1
ATOM 710 N N . LEU A 1 91 ? -6.303 -6.433 4.771 1.00 97.75 91 LEU A N 1
ATOM 711 C CA . LEU A 1 91 ? -5.692 -6.461 3.446 1.00 97.75 91 LEU A CA 1
ATOM 712 C C . LEU A 1 91 ? -4.326 -5.756 3.454 1.00 97.75 91 LEU A C 1
ATOM 714 O O . LEU A 1 91 ? -4.184 -4.668 4.004 1.00 97.75 91 LEU A O 1
ATOM 718 N N . GLY A 1 92 ? -3.331 -6.346 2.801 1.00 98.06 92 GLY A N 1
ATOM 719 C CA . GLY A 1 92 ? -2.087 -5.677 2.424 1.00 98.06 92 GLY A CA 1
ATOM 720 C C . GLY A 1 92 ? -2.007 -5.467 0.913 1.00 98.06 92 GLY A C 1
ATOM 721 O O . GLY A 1 92 ? -2.601 -6.218 0.138 1.00 98.06 92 GLY A O 1
ATOM 722 N N . VAL A 1 93 ? -1.259 -4.463 0.475 1.00 98.31 93 VAL A N 1
ATOM 723 C CA . VAL A 1 93 ? -1.055 -4.167 -0.944 1.00 98.31 93 VAL A CA 1
ATOM 724 C C . VAL A 1 93 ? 0.394 -3.758 -1.181 1.00 98.31 93 VAL A C 1
ATOM 726 O O . VAL A 1 93 ? 0.894 -2.831 -0.554 1.00 98.31 93 VAL A O 1
ATOM 729 N N . ILE A 1 94 ? 1.056 -4.417 -2.128 1.00 97.38 94 ILE A N 1
ATOM 730 C CA . ILE A 1 94 ? 2.359 -3.991 -2.647 1.00 97.38 94 ILE A CA 1
ATOM 731 C C . ILE A 1 94 ? 2.124 -3.360 -4.018 1.00 97.38 94 ILE A C 1
ATOM 733 O O . ILE A 1 94 ? 1.724 -4.047 -4.961 1.00 97.38 94 ILE A O 1
ATOM 737 N N . VAL A 1 95 ? 2.366 -2.058 -4.141 1.00 97.00 95 VAL A N 1
ATOM 738 C CA . VAL A 1 95 ? 2.250 -1.317 -5.400 1.00 97.00 95 VAL A CA 1
ATOM 739 C C . VAL A 1 95 ? 3.608 -1.297 -6.090 1.00 97.00 95 VAL A C 1
ATOM 741 O O . VAL A 1 95 ? 4.575 -0.779 -5.546 1.00 97.00 95 VAL A O 1
ATOM 744 N N . LEU A 1 96 ? 3.691 -1.838 -7.303 1.00 94.75 96 LEU A N 1
ATOM 745 C CA . LEU A 1 96 ? 4.910 -1.834 -8.109 1.00 94.75 96 LEU A CA 1
ATOM 746 C C . LEU A 1 96 ? 4.878 -0.681 -9.117 1.00 94.75 96 LEU A C 1
ATOM 748 O O . LEU A 1 96 ? 4.018 -0.643 -10.000 1.00 94.75 96 LEU A O 1
ATOM 752 N N . LEU A 1 97 ? 5.839 0.235 -8.991 1.00 92.94 97 LEU A N 1
ATOM 753 C CA . LEU A 1 97 ? 6.032 1.375 -9.881 1.00 92.94 97 LEU A CA 1
ATOM 754 C C . LEU A 1 97 ? 6.798 0.984 -11.147 1.00 92.94 97 LEU A C 1
ATOM 756 O O . LEU A 1 97 ? 7.817 0.283 -11.099 1.00 92.94 97 LEU A O 1
ATOM 760 N N . GLY A 1 98 ? 6.384 1.570 -12.264 1.00 89.62 98 GLY A N 1
ATOM 761 C CA . GLY A 1 98 ? 6.986 1.367 -13.571 1.00 89.62 98 GLY A CA 1
ATOM 762 C C . GLY A 1 98 ? 6.350 0.235 -14.366 1.00 89.62 98 GLY A C 1
ATOM 763 O O . GLY A 1 98 ? 5.373 -0.394 -13.971 1.00 89.62 98 GLY A O 1
ATOM 764 N N . ASP A 1 99 ? 6.955 -0.014 -15.514 1.00 87.06 99 ASP A N 1
ATOM 765 C CA . ASP A 1 99 ? 6.596 -1.046 -16.471 1.00 87.06 99 ASP A CA 1
ATOM 766 C C . ASP A 1 99 ? 7.865 -1.706 -17.046 1.00 87.06 99 ASP A C 1
ATOM 768 O O . ASP A 1 99 ? 9.003 -1.405 -16.663 1.00 87.06 99 ASP A O 1
ATOM 772 N N . GLY A 1 100 ? 7.665 -2.683 -17.930 1.00 88.12 100 GLY A N 1
ATOM 773 C CA . GLY A 1 100 ? 8.739 -3.407 -18.602 1.00 88.12 100 GLY A CA 1
ATOM 774 C C . GLY A 1 100 ? 9.201 -4.676 -17.883 1.00 88.12 100 GLY A C 1
ATOM 775 O O . GLY A 1 100 ? 8.752 -5.035 -16.794 1.00 88.12 100 GLY A O 1
ATOM 776 N N . GLU A 1 101 ? 10.133 -5.387 -18.517 1.00 88.94 101 GLU A N 1
ATOM 777 C CA . GLU A 1 101 ? 10.479 -6.767 -18.155 1.00 88.94 101 GLU A CA 1
ATOM 778 C C . GLU A 1 101 ? 10.995 -6.921 -16.715 1.00 88.94 101 GLU A C 1
ATOM 780 O O . GLU A 1 101 ? 10.683 -7.905 -16.042 1.00 88.94 101 GLU A O 1
ATOM 785 N N . LYS A 1 102 ? 11.747 -5.934 -16.211 1.00 86.44 102 LYS A N 1
ATOM 786 C CA . LYS A 1 102 ? 12.243 -5.940 -14.826 1.00 86.44 102 LYS A CA 1
ATOM 787 C C . LYS A 1 102 ? 11.105 -5.851 -13.811 1.00 86.44 102 LYS A C 1
ATOM 789 O O . LYS A 1 102 ? 11.120 -6.594 -12.834 1.00 86.44 102 LYS A O 1
ATOM 794 N N . VAL A 1 103 ? 10.127 -4.973 -14.046 1.00 89.19 103 VAL A N 1
ATOM 795 C CA . VAL A 1 103 ? 8.945 -4.847 -13.180 1.00 89.19 103 VAL A CA 1
ATOM 796 C C . VAL A 1 103 ? 8.124 -6.124 -13.237 1.00 89.19 103 VAL A C 1
ATOM 798 O O . VAL A 1 103 ? 7.740 -6.636 -12.193 1.00 89.19 103 VAL A O 1
ATOM 801 N N . GLU A 1 104 ? 7.951 -6.708 -14.421 1.00 90.31 104 GLU A N 1
ATOM 802 C CA . GLU A 1 104 ? 7.223 -7.968 -14.582 1.00 90.31 104 GLU A CA 1
ATOM 803 C C . GLU A 1 104 ? 7.919 -9.155 -13.903 1.00 90.31 104 GLU A C 1
ATOM 805 O O . GLU A 1 104 ? 7.268 -10.009 -13.299 1.00 90.31 104 GLU A O 1
ATOM 810 N N . ALA A 1 105 ? 9.252 -9.210 -13.931 1.00 90.50 105 ALA A N 1
ATOM 811 C CA . ALA A 1 105 ? 10.007 -10.204 -13.174 1.00 90.50 105 ALA A CA 1
ATOM 812 C C . ALA A 1 105 ? 9.825 -10.028 -11.657 1.00 90.50 105 ALA A C 1
ATOM 814 O O . ALA A 1 105 ? 9.644 -11.021 -10.945 1.00 90.50 105 ALA A O 1
ATOM 815 N N . THR A 1 106 ? 9.835 -8.783 -11.169 1.00 91.12 106 THR A N 1
ATOM 816 C CA . THR A 1 106 ? 9.536 -8.468 -9.766 1.00 91.12 106 THR A CA 1
ATOM 817 C C . THR A 1 106 ? 8.102 -8.845 -9.417 1.00 91.12 106 THR A C 1
ATOM 819 O O . THR A 1 106 ? 7.912 -9.558 -8.440 1.00 91.12 106 THR A O 1
ATOM 822 N N . ARG A 1 107 ? 7.111 -8.488 -10.244 1.00 93.06 107 ARG A N 1
ATOM 823 C CA . ARG A 1 107 ? 5.697 -8.853 -10.076 1.00 93.06 107 ARG A CA 1
ATOM 824 C C . ARG A 1 107 ? 5.522 -10.356 -9.940 1.00 93.06 107 ARG A C 1
ATOM 826 O O . ARG A 1 107 ? 4.925 -10.799 -8.968 1.00 93.06 107 ARG A O 1
ATOM 833 N N . ARG A 1 108 ? 6.088 -11.146 -10.860 1.00 93.81 108 ARG A N 1
ATOM 834 C CA . ARG A 1 108 ? 6.036 -12.616 -10.786 1.00 93.81 108 ARG A CA 1
ATOM 835 C C . ARG A 1 108 ? 6.636 -13.134 -9.485 1.00 93.81 108 ARG A C 1
ATOM 837 O O . ARG A 1 108 ? 6.046 -13.992 -8.842 1.00 93.81 108 ARG A O 1
ATOM 844 N N . PHE A 1 109 ? 7.788 -12.607 -9.073 1.00 92.81 109 PHE A N 1
ATOM 845 C CA . PHE A 1 109 ? 8.398 -12.993 -7.803 1.00 92.81 109 PHE A CA 1
ATOM 846 C C . PHE A 1 109 ? 7.513 -12.629 -6.600 1.00 92.81 109 PHE A C 1
ATOM 848 O O . PHE A 1 109 ? 7.275 -13.490 -5.755 1.00 92.81 109 PHE A O 1
ATOM 855 N N . THR A 1 110 ? 6.996 -11.402 -6.533 1.00 94.00 110 THR A N 1
ATOM 856 C CA . THR A 1 110 ? 6.085 -10.958 -5.471 1.00 94.00 110 THR A CA 1
ATOM 857 C C . THR A 1 110 ? 4.832 -11.828 -5.430 1.00 94.00 110 THR A C 1
ATOM 859 O O . THR A 1 110 ? 4.440 -12.263 -4.351 1.00 94.00 110 THR A O 1
ATOM 862 N N . GLN A 1 111 ? 4.272 -12.184 -6.591 1.00 95.56 111 GLN A N 1
ATOM 863 C CA . GLN A 1 111 ? 3.107 -13.061 -6.690 1.00 95.56 111 GLN A CA 1
ATOM 864 C C . GLN A 1 111 ? 3.366 -14.419 -6.012 1.00 95.56 111 GLN A C 1
ATOM 866 O O . GLN A 1 111 ? 2.597 -14.841 -5.157 1.00 95.56 111 GLN A O 1
ATOM 871 N N . THR A 1 112 ? 4.531 -15.038 -6.256 1.00 94.38 112 THR A N 1
ATOM 872 C CA . THR A 1 112 ? 4.901 -16.309 -5.590 1.00 94.38 112 THR A CA 1
ATOM 873 C C . THR A 1 112 ? 5.061 -16.219 -4.066 1.00 94.38 112 THR A C 1
ATOM 875 O O . THR A 1 112 ? 5.123 -17.256 -3.395 1.00 94.38 112 THR A O 1
ATOM 878 N N . LEU A 1 113 ? 5.211 -15.012 -3.508 1.00 91.69 113 LEU A N 1
ATOM 879 C CA . LEU A 1 113 ? 5.230 -14.797 -2.061 1.00 91.69 113 LEU A CA 1
ATOM 880 C C . LEU A 1 113 ? 3.812 -14.674 -1.509 1.00 91.69 113 LEU A C 1
ATOM 882 O O . LEU A 1 113 ? 3.515 -15.329 -0.515 1.00 91.69 113 LEU A O 1
ATOM 886 N N . VAL A 1 114 ? 2.959 -13.876 -2.157 1.00 94.44 114 VAL A N 1
ATOM 887 C CA . VAL A 1 114 ? 1.605 -13.574 -1.663 1.00 94.44 114 VAL A CA 1
ATOM 888 C C . VAL A 1 114 ? 0.595 -14.696 -1.913 1.00 94.44 114 VAL A C 1
ATOM 890 O O . VAL A 1 114 ? -0.378 -14.794 -1.178 1.00 94.44 114 VAL A O 1
ATOM 893 N N . ASP A 1 115 ? 0.850 -15.591 -2.874 1.00 93.50 115 ASP A N 1
ATOM 894 C CA . ASP A 1 115 ? 0.002 -16.770 -3.139 1.00 93.50 115 ASP A CA 1
ATOM 895 C C . ASP A 1 115 ? 0.126 -17.868 -2.066 1.00 93.50 115 ASP A C 1
ATOM 897 O O . ASP A 1 115 ? -0.567 -18.888 -2.104 1.00 93.50 115 ASP A O 1
ATOM 901 N N . ARG A 1 116 ? 1.050 -17.711 -1.116 1.00 90.25 116 ARG A N 1
ATOM 902 C CA . ARG A 1 116 ? 1.257 -18.676 -0.034 1.00 90.25 116 ARG A CA 1
ATOM 903 C C . ARG A 1 116 ? 0.172 -18.509 1.033 1.00 90.25 116 ARG A C 1
ATOM 905 O O . ARG A 1 116 ? -0.306 -17.397 1.240 1.00 90.25 116 ARG A O 1
ATOM 912 N N . PRO A 1 117 ? -0.173 -19.572 1.783 1.00 91.69 117 PRO A N 1
ATOM 913 C CA . PRO A 1 117 ? -1.022 -19.430 2.962 1.00 91.69 117 PRO A CA 1
ATOM 914 C C . PRO A 1 117 ? -0.450 -18.376 3.918 1.00 91.69 117 PRO A C 1
ATOM 916 O O . PRO A 1 117 ? 0.719 -18.462 4.303 1.00 91.69 117 PRO A O 1
ATOM 919 N N . GLY A 1 118 ? -1.258 -17.383 4.290 1.00 91.38 118 GLY A N 1
ATOM 920 C CA . GLY A 1 118 ? -0.781 -16.247 5.072 1.00 91.38 118 GLY A CA 1
ATOM 921 C C . GLY A 1 118 ? -1.703 -15.022 5.001 1.00 91.38 118 GLY A C 1
ATOM 922 O O . GLY A 1 118 ? -2.907 -15.180 4.771 1.00 91.38 118 GLY A O 1
ATOM 923 N N . PRO A 1 119 ? -1.165 -13.810 5.237 1.00 93.44 119 PRO A N 1
ATOM 924 C CA . PRO A 1 119 ? -1.929 -12.570 5.135 1.00 93.44 119 PRO A CA 1
ATOM 925 C C . PRO A 1 119 ? -2.480 -12.377 3.718 1.00 93.44 119 PRO A C 1
ATOM 927 O O . PRO A 1 119 ? -1.854 -12.757 2.730 1.00 93.44 119 PRO A O 1
ATOM 930 N N . ARG A 1 120 ? -3.650 -11.742 3.609 1.00 96.19 120 ARG A N 1
ATOM 931 C CA . ARG A 1 120 ? -4.236 -11.398 2.308 1.00 96.19 120 ARG A CA 1
ATOM 932 C C . ARG A 1 120 ? -3.485 -10.203 1.737 1.00 96.19 120 ARG A C 1
ATOM 934 O O . ARG A 1 120 ? -3.690 -9.087 2.207 1.00 96.19 120 ARG A O 1
ATOM 941 N N . ILE A 1 121 ? -2.624 -10.432 0.749 1.00 97.69 121 ILE A N 1
ATOM 942 C CA . ILE A 1 121 ? -1.833 -9.375 0.112 1.00 97.69 121 ILE A CA 1
ATOM 943 C C . ILE A 1 121 ? -2.079 -9.369 -1.399 1.00 97.69 121 ILE A C 1
ATOM 945 O O . ILE A 1 121 ? -2.024 -10.412 -2.046 1.00 97.69 121 ILE A O 1
ATOM 949 N N . LEU A 1 122 ? -2.332 -8.186 -1.964 1.00 97.44 122 LEU A N 1
ATOM 950 C CA . LEU A 1 122 ? -2.445 -7.967 -3.408 1.00 97.44 122 LEU A CA 1
ATOM 951 C C . LEU A 1 122 ? -1.176 -7.325 -3.972 1.00 97.44 122 LEU A C 1
ATOM 953 O O . LEU A 1 122 ? -0.477 -6.584 -3.281 1.00 97.44 122 LEU A O 1
ATOM 957 N N . VAL A 1 123 ? -0.911 -7.568 -5.256 1.00 96.62 123 VAL A N 1
ATOM 958 C CA . VAL A 1 123 ? 0.160 -6.896 -6.002 1.00 96.62 123 VAL A CA 1
ATOM 959 C C . VAL A 1 123 ? -0.463 -5.973 -7.039 1.00 96.62 123 VAL A C 1
ATOM 961 O O . VAL A 1 123 ? -1.076 -6.435 -8.001 1.00 96.62 123 VAL A O 1
ATOM 964 N N . TRP A 1 124 ? -0.297 -4.668 -6.867 1.00 96.88 124 TRP A N 1
ATOM 965 C CA . TRP A 1 124 ? -0.867 -3.651 -7.748 1.00 96.88 124 TRP A CA 1
ATOM 966 C C . TRP A 1 124 ? 0.175 -3.051 -8.686 1.00 96.88 124 TRP A C 1
ATOM 968 O O . TRP A 1 124 ? 1.377 -3.057 -8.428 1.00 96.88 124 TRP A O 1
ATOM 978 N N . SER A 1 125 ? -0.294 -2.571 -9.828 1.00 94.38 125 SER A N 1
ATOM 979 C CA . SER A 1 125 ? 0.404 -1.622 -10.693 1.00 94.38 125 SER A CA 1
ATOM 980 C C . SER A 1 125 ? -0.017 -0.187 -10.359 1.00 94.38 125 SER A C 1
ATOM 982 O O . SER A 1 125 ? -1.007 0.030 -9.661 1.00 94.38 125 SER A O 1
ATOM 984 N N . GLU A 1 126 ? 0.670 0.806 -10.926 1.00 92.38 126 GLU A N 1
ATOM 985 C CA . GLU A 1 126 ? 0.186 2.196 -10.895 1.00 92.38 126 GLU A CA 1
ATOM 986 C C . GLU A 1 126 ? -1.208 2.340 -11.517 1.00 92.38 126 GLU A C 1
ATOM 988 O O . GLU A 1 126 ? -2.038 3.068 -10.985 1.00 92.38 126 GLU A O 1
ATOM 993 N N . GLN A 1 127 ? -1.509 1.582 -12.576 1.00 92.25 127 GLN A N 1
ATOM 994 C CA . GLN A 1 127 ? -2.823 1.630 -13.220 1.00 92.25 127 GLN A CA 1
ATOM 995 C C . GLN A 1 127 ? -3.945 1.154 -12.291 1.00 92.25 127 GLN A C 1
ATOM 997 O O . GLN A 1 127 ? -5.073 1.625 -12.402 1.00 92.25 127 GLN A O 1
ATOM 1002 N N . ASP A 1 128 ? -3.664 0.232 -11.369 1.00 95.31 128 ASP A N 1
ATOM 1003 C CA . ASP A 1 128 ? -4.654 -0.209 -10.381 1.00 95.31 128 ASP A CA 1
ATOM 1004 C C . ASP A 1 128 ? -4.950 0.897 -9.360 1.00 95.31 128 ASP A C 1
ATOM 1006 O O . ASP A 1 128 ? -6.104 1.093 -8.980 1.00 95.31 128 ASP A O 1
ATOM 1010 N N . VAL A 1 129 ? -3.938 1.690 -8.993 1.00 94.50 129 VAL A N 1
ATOM 1011 C CA . VAL A 1 129 ? -4.121 2.891 -8.165 1.00 94.50 129 VAL A CA 1
ATOM 1012 C C . VAL A 1 129 ? -4.908 3.960 -8.929 1.00 94.50 129 VAL A C 1
ATOM 1014 O O . VAL A 1 129 ? -5.844 4.539 -8.381 1.00 94.50 129 VAL A O 1
ATOM 1017 N N . ASP A 1 130 ? -4.619 4.172 -10.214 1.00 89.00 130 ASP A N 1
ATOM 1018 C CA . ASP A 1 130 ? -5.377 5.105 -11.060 1.00 89.00 130 ASP A CA 1
ATOM 1019 C C . ASP A 1 130 ? -6.848 4.672 -11.228 1.00 89.00 130 ASP A C 1
ATOM 1021 O O . ASP A 1 130 ? -7.758 5.499 -11.339 1.00 89.00 130 ASP A O 1
ATOM 1025 N N . ARG A 1 131 ? -7.133 3.364 -11.199 1.00 89.62 131 ARG A N 1
ATOM 1026 C CA . ARG A 1 131 ? -8.513 2.854 -11.207 1.00 89.62 131 ARG A CA 1
ATOM 1027 C C . ARG A 1 131 ? -9.266 3.193 -9.924 1.00 89.62 131 ARG A C 1
ATOM 1029 O O . ARG A 1 131 ? -10.462 3.467 -10.008 1.00 89.62 131 ARG A O 1
ATOM 1036 N N . LEU A 1 132 ? -8.595 3.272 -8.771 1.00 83.31 132 LEU A N 1
ATOM 1037 C CA . LEU A 1 132 ? -9.217 3.817 -7.555 1.00 83.31 132 LEU A CA 1
ATOM 1038 C C . LEU A 1 132 ? -9.626 5.280 -7.748 1.00 83.31 132 LEU A C 1
ATOM 1040 O O . LEU A 1 132 ? -10.671 5.688 -7.244 1.00 83.31 132 LEU A O 1
ATOM 1044 N N . ALA A 1 133 ? -8.843 6.048 -8.516 1.00 69.62 133 ALA A N 1
ATOM 1045 C CA . ALA A 1 133 ? -9.129 7.449 -8.826 1.00 69.62 133 ALA A CA 1
ATOM 1046 C C . ALA A 1 133 ? -10.416 7.667 -9.618 1.00 69.62 133 ALA A C 1
ATOM 1048 O O . ALA A 1 133 ? -11.088 8.688 -9.449 1.00 69.62 133 ALA A O 1
ATOM 1049 N N . THR A 1 134 ? -10.771 6.690 -10.447 1.00 65.25 134 THR A N 1
ATOM 1050 C CA . THR A 1 134 ? -11.878 6.778 -11.402 1.00 65.25 134 THR A CA 1
ATOM 1051 C C . THR A 1 134 ? -13.175 6.141 -10.912 1.00 65.25 134 THR A C 1
ATOM 1053 O O . THR A 1 134 ? -14.228 6.441 -11.469 1.00 65.25 134 THR A O 1
ATOM 1056 N N . HIS A 1 135 ? -13.135 5.306 -9.869 1.00 59.31 135 HIS A N 1
ATOM 1057 C CA . HIS A 1 135 ? -14.339 4.691 -9.313 1.00 59.31 135 HIS A CA 1
ATOM 1058 C C . HIS A 1 135 ? -14.981 5.596 -8.258 1.00 59.31 135 HIS A C 1
ATOM 1060 O O . HIS A 1 135 ? -14.382 5.914 -7.229 1.00 59.31 135 HIS A O 1
ATOM 1066 N N . ASP A 1 136 ? -16.225 5.999 -8.517 1.00 55.38 136 ASP A N 1
ATOM 1067 C CA . ASP A 1 136 ? -17.083 6.633 -7.522 1.00 55.38 136 ASP A CA 1
ATOM 1068 C C . ASP A 1 136 ? -17.660 5.541 -6.599 1.00 55.38 136 ASP A C 1
ATOM 1070 O O . ASP A 1 136 ? -18.363 4.650 -7.095 1.00 55.38 136 ASP A O 1
ATOM 1074 N N . PRO A 1 137 ? -17.389 5.560 -5.278 1.00 55.44 137 PRO A N 1
ATOM 1075 C CA . PRO A 1 137 ? -17.885 4.548 -4.339 1.00 55.44 137 PRO A CA 1
ATOM 1076 C C . PRO A 1 137 ? -19.420 4.452 -4.261 1.00 55.44 137 PRO A C 1
ATOM 1078 O O . PRO A 1 137 ? -19.937 3.534 -3.629 1.00 55.44 137 PRO A O 1
ATOM 1081 N N . GLN A 1 138 ? -20.159 5.364 -4.902 1.00 50.03 138 GLN A N 1
ATOM 1082 C CA . GLN A 1 138 ? -21.623 5.330 -4.981 1.00 50.03 138 GLN A CA 1
ATOM 1083 C C . GLN A 1 138 ? -22.192 4.442 -6.099 1.00 50.03 138 GLN A C 1
ATOM 1085 O O . GLN A 1 138 ? -23.409 4.277 -6.168 1.00 50.03 138 GLN A O 1
ATOM 1090 N N . THR A 1 139 ? -21.364 3.845 -6.964 1.00 41.75 139 THR A N 1
ATOM 1091 C CA . THR A 1 139 ? -21.864 2.899 -7.977 1.00 41.75 139 THR A CA 1
ATOM 1092 C C . THR A 1 139 ? -21.793 1.473 -7.428 1.00 41.75 139 THR A C 1
ATOM 1094 O O . THR A 1 139 ? -20.690 0.938 -7.296 1.00 41.75 139 THR A O 1
ATOM 1097 N N . PRO A 1 140 ? -22.922 0.818 -7.097 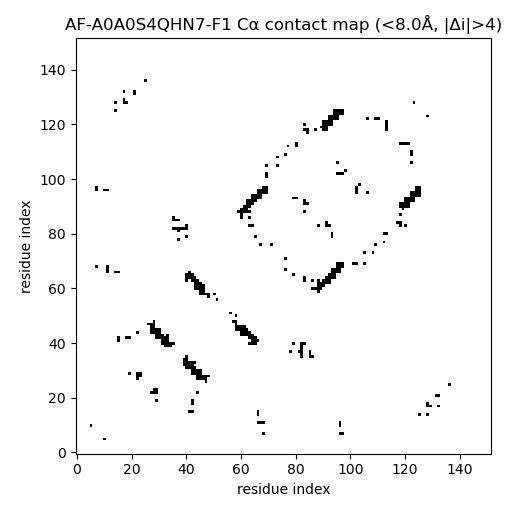1.00 38.88 140 PRO A N 1
ATOM 1098 C CA . PRO A 1 140 ? -22.888 -0.573 -6.676 1.00 38.88 140 PRO A CA 1
A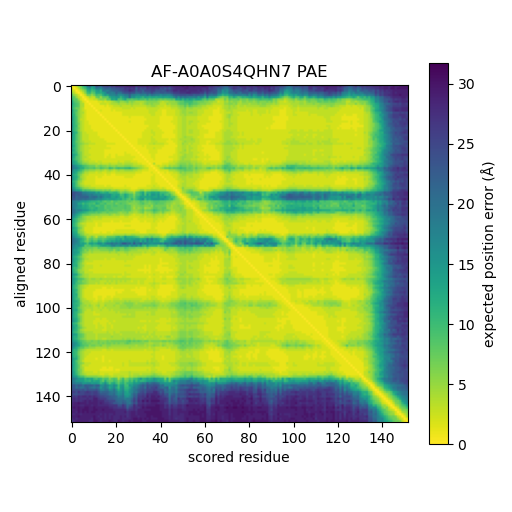TOM 1099 C C . PRO A 1 140 ? -22.355 -1.436 -7.823 1.00 38.88 140 PRO A C 1
ATOM 1101 O O . PRO A 1 140 ? -22.901 -1.434 -8.928 1.00 38.88 140 PRO A O 1
ATOM 1104 N N . VAL A 1 141 ? -21.291 -2.196 -7.554 1.00 46.22 141 VAL A N 1
ATOM 1105 C CA . VAL A 1 141 ? -20.882 -3.307 -8.414 1.00 46.22 141 VAL A CA 1
ATOM 1106 C C . VAL A 1 141 ? -22.011 -4.327 -8.338 1.00 46.22 141 VAL A C 1
ATOM 1108 O O . VAL A 1 141 ? -22.169 -5.012 -7.328 1.00 46.22 141 VAL A O 1
ATOM 1111 N N . LEU A 1 142 ? -22.845 -4.380 -9.377 1.00 41.88 142 LEU A N 1
ATOM 1112 C CA . LEU A 1 142 ? -23.834 -5.439 -9.528 1.00 41.88 142 LEU A CA 1
ATOM 1113 C C . LEU A 1 142 ? -23.077 -6.767 -9.492 1.00 41.88 142 LEU A C 1
ATOM 1115 O O . LEU A 1 142 ? -22.268 -7.050 -10.378 1.00 41.88 142 LEU A O 1
ATOM 1119 N N . ALA A 1 143 ? -23.312 -7.558 -8.444 1.00 42.59 143 ALA A N 1
ATOM 1120 C CA . ALA A 1 143 ? -22.874 -8.942 -8.418 1.00 42.59 143 ALA A CA 1
ATOM 1121 C C . ALA A 1 143 ? -23.394 -9.632 -9.693 1.00 42.59 143 ALA A C 1
ATOM 1123 O O . ALA A 1 143 ? -24.521 -9.336 -10.114 1.00 42.59 143 ALA A O 1
ATOM 1124 N N . PRO A 1 1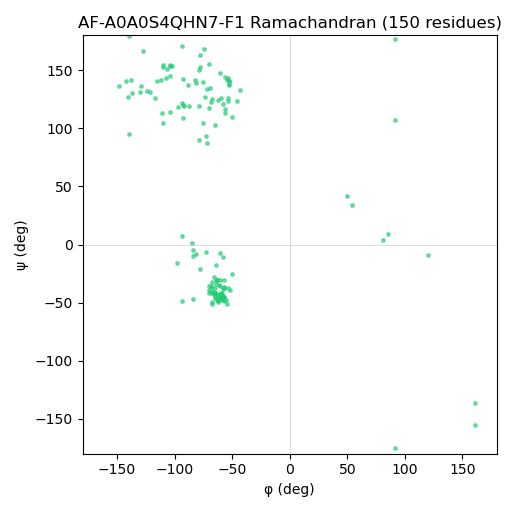44 ? -22.605 -10.515 -10.331 1.00 42.41 144 PRO A N 1
ATOM 1125 C CA . PRO A 1 144 ? -23.118 -11.311 -11.432 1.00 42.41 144 PRO A CA 1
ATOM 1126 C C . PRO A 1 144 ? -24.340 -12.066 -10.913 1.00 42.41 144 PRO A C 1
ATOM 1128 O O . PRO A 1 144 ? -24.237 -12.831 -9.958 1.00 42.41 144 PRO A O 1
ATOM 1131 N N . GLN A 1 145 ? -25.505 -11.765 -11.490 1.00 45.28 145 GLN A N 1
ATOM 1132 C CA . GLN A 1 145 ? -26.744 -12.447 -11.150 1.00 45.28 145 GLN A CA 1
ATOM 1133 C C . GLN A 1 145 ? -26.547 -13.929 -11.445 1.00 45.28 145 GLN A C 1
ATOM 1135 O O . GLN A 1 145 ? -26.122 -14.293 -12.545 1.00 45.28 145 GLN A O 1
ATOM 1140 N N . ASP A 1 146 ? -26.813 -14.743 -10.428 1.00 42.22 146 ASP A N 1
ATOM 1141 C CA . ASP A 1 146 ? -26.752 -16.189 -10.486 1.00 42.22 146 ASP A CA 1
ATOM 1142 C C . ASP A 1 146 ? -27.382 -16.709 -11.776 1.00 42.22 146 ASP A C 1
ATOM 1144 O O . ASP A 1 146 ? -28.479 -16.309 -12.181 1.00 42.22 146 ASP A O 1
ATOM 1148 N N . ALA A 1 147 ? -26.653 -17.620 -12.419 1.00 51.19 147 ALA A N 1
ATOM 1149 C CA . ALA A 1 147 ? -27.172 -18.449 -13.482 1.00 51.19 147 ALA A CA 1
ATOM 1150 C C . ALA A 1 147 ? -28.475 -19.094 -12.995 1.00 51.19 147 ALA A C 1
ATOM 1152 O O . ALA A 1 147 ? -28.493 -19.939 -12.103 1.00 51.19 147 ALA A O 1
ATOM 1153 N N . ASN A 1 148 ? -29.565 -18.629 -13.589 1.00 47.34 148 ASN A N 1
ATOM 1154 C CA . ASN A 1 148 ? -30.909 -19.134 -13.416 1.00 47.34 148 ASN A CA 1
ATOM 1155 C C . ASN A 1 148 ? -30.915 -20.676 -13.503 1.00 47.34 148 ASN A C 1
ATOM 1157 O O . ASN A 1 148 ? -30.486 -21.209 -14.532 1.00 47.34 148 ASN A O 1
ATOM 1161 N N . PRO A 1 149 ? -31.410 -21.418 -12.495 1.00 52.41 149 PRO A N 1
ATOM 1162 C CA . PRO A 1 149 ? -31.705 -22.824 -12.677 1.00 52.41 149 PRO A CA 1
ATOM 1163 C C . PRO A 1 149 ? -33.050 -22.917 -13.408 1.00 52.41 149 PRO A C 1
ATOM 1165 O O . PRO A 1 149 ? -34.111 -22.966 -12.792 1.00 52.41 149 PRO A O 1
ATOM 1168 N N . ALA A 1 150 ? -33.022 -22.942 -14.739 1.00 53.09 150 ALA A N 1
ATOM 1169 C CA . ALA A 1 150 ? -34.056 -23.673 -15.471 1.00 53.09 150 ALA A CA 1
ATOM 1170 C C . ALA A 1 150 ? -33.763 -25.167 -15.207 1.00 53.09 150 ALA A C 1
ATOM 1172 O O . ALA A 1 150 ? -32.649 -25.610 -15.461 1.00 53.09 150 ALA A O 1
ATOM 1173 N N . GLY A 1 151 ? -34.609 -25.983 -14.580 1.00 50.91 151 GLY A N 1
ATOM 1174 C CA . GLY A 1 151 ? -36.061 -26.048 -14.675 1.00 50.91 151 GLY A CA 1
ATOM 1175 C C . GLY A 1 151 ? -36.414 -27.055 -15.770 1.00 50.91 151 GLY A C 1
ATOM 1176 O O . GLY A 1 151 ? -36.229 -26.733 -16.940 1.00 50.91 151 GLY A O 1
ATOM 1177 N N . GLY A 1 152 ? -36.915 -28.238 -15.387 1.00 39.62 152 GLY A N 1
ATOM 1178 C CA . GLY A 1 152 ? -37.491 -29.237 -16.302 1.00 39.62 152 GLY A CA 1
ATOM 1179 C C . GLY A 1 152 ? -36.951 -30.643 -16.125 1.00 39.62 152 GLY A C 1
ATOM 1180 O O . GLY A 1 152 ? -35.904 -30.931 -16.739 1.00 39.62 152 GLY A O 1
#

Nearest PDB structures (foldseek):
  7edb-assembly1_A  TM=6.286E-01  e=7.701E-03  Peduovirus P2
  7e8r-assembly1_A-2  TM=5.857E-01  e=1.820E-02  Peduovirus P2
  2y4j-assembly1_A  TM=6.203E-01  e=9.633E-01  Rhodothermus marinus
  7yzm-assembly1_B  TM=6.313E-01  e=1.341E+00  Carboxydothermus hydrogenoformans Z-2901
  8k7m-assembly1_A  TM=4.465E-01  e=5.379E+00  synthetic construct

Organism: NCBI:txid795642

Foldseek 3Di:
DDDPDDDPVNLLVVLLVLVCVLLVLVVFDKDAQPDFPLGGFGIFTFHDQDPDDVVDRDTQTAETEHEDELVDDPVVLVSQVVRRQRSVHQEYEYEYEDDDDSSVVVVVSSCVVCVDPGHHYYYHYSVVSVVSVVDDPPDDPPDPPDDDDDDD

Sequence (152 aa):
MTRPEETTSERGRRVIETLCVHGVRLGFEVAREYPVQGGRLDVVWLTPQGLAIPGFERPLPAVGFEVESSRRTRKHIKGDYLNLADLSASLGVIVLLGDGEKVEATRRFTQTLVDRPGPRILVWSEQDVDRLATHDPQTPVLAPQDANPAGG